Protein AF-X1NX49-F1 (afdb_monomer)

Radius of gyration: 14.24 Å; Cα con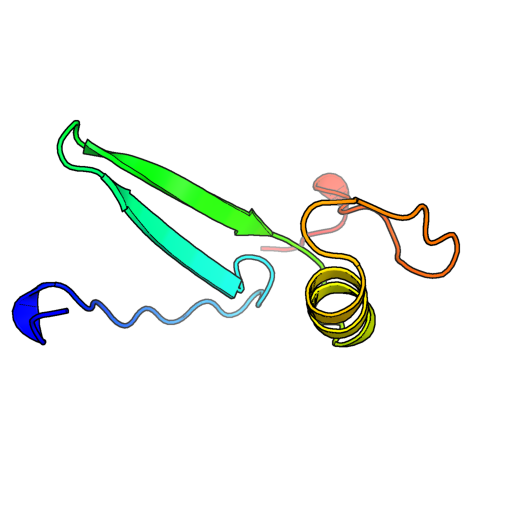tacts (8 Å, |Δi|>4): 41; chains: 1; bounding box: 30×23×35 Å

Structure (mmCIF, N/CA/C/O backbone):
data_AF-X1NX49-F1
#
_entry.id   AF-X1NX49-F1
#
loop_
_atom_site.group_PDB
_atom_site.id
_atom_site.type_symbol
_atom_site.label_atom_id
_atom_site.label_alt_id
_atom_site.label_comp_id
_atom_site.label_asym_id
_atom_site.label_entity_id
_atom_site.label_seq_id
_atom_site.pdbx_PDB_ins_code
_atom_site.Cartn_x
_atom_site.Cartn_y
_atom_site.Cartn_z
_atom_site.occupancy
_atom_site.B_iso_or_equiv
_atom_site.auth_seq_id
_atom_site.auth_comp_id
_atom_site.auth_asym_id
_atom_site.auth_atom_id
_atom_site.pdbx_PDB_model_num
ATOM 1 N N . MET A 1 1 ? -4.919 -4.152 16.370 1.00 85.62 1 MET A N 1
ATOM 2 C CA . MET A 1 1 ? -5.875 -3.130 15.894 1.00 85.62 1 MET A CA 1
ATOM 3 C C . MET A 1 1 ? -7.278 -3.603 16.234 1.00 85.62 1 MET A C 1
ATOM 5 O O . MET A 1 1 ? -7.556 -4.760 15.936 1.00 85.62 1 MET A O 1
ATOM 9 N N . PRO A 1 2 ? -8.120 -2.780 16.881 1.00 95.94 2 PRO A N 1
ATOM 10 C CA . PRO A 1 2 ? -9.547 -3.068 17.038 1.00 95.94 2 PRO A CA 1
ATOM 11 C C . PRO A 1 2 ? -10.232 -3.218 15.675 1.00 95.94 2 PRO A C 1
ATOM 13 O O . PRO A 1 2 ? -9.839 -2.543 14.723 1.00 95.94 2 PRO A O 1
ATOM 16 N N . PHE A 1 3 ? -11.251 -4.073 15.582 1.00 96.50 3 PHE A N 1
ATOM 17 C CA . PHE A 1 3 ? -11.988 -4.285 14.329 1.00 96.50 3 PHE A CA 1
ATOM 18 C C . PHE A 1 3 ? -12.697 -3.020 13.843 1.00 96.50 3 PHE A C 1
ATOM 20 O O . PHE A 1 3 ? -12.688 -2.753 12.646 1.00 96.50 3 PHE A O 1
ATOM 27 N N . ASP A 1 4 ? -13.206 -2.199 14.761 1.00 96.88 4 ASP A N 1
ATOM 28 C CA . ASP A 1 4 ? -13.885 -0.938 14.436 1.00 96.88 4 ASP A CA 1
ATOM 29 C C . ASP A 1 4 ? -12.961 0.084 13.745 1.00 96.88 4 ASP A C 1
ATOM 31 O O . ASP A 1 4 ? -13.431 1.014 13.090 1.00 96.88 4 ASP A O 1
ATOM 35 N N . ASN A 1 5 ? -11.639 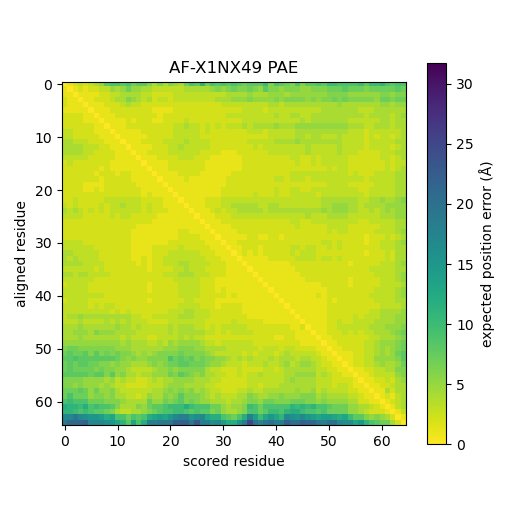-0.115 13.828 1.00 96.69 5 ASN A N 1
ATOM 36 C CA . ASN A 1 5 ? -10.640 0.712 13.148 1.00 96.69 5 ASN A CA 1
ATOM 37 C C . ASN A 1 5 ? -10.300 0.203 11.733 1.00 96.69 5 ASN A C 1
ATOM 39 O O . ASN A 1 5 ? -9.392 0.737 11.097 1.00 96.69 5 ASN A O 1
ATOM 43 N N . ILE A 1 6 ? -10.967 -0.845 11.239 1.00 97.31 6 ILE A N 1
ATOM 44 C CA . ILE A 1 6 ? -10.711 -1.446 9.926 1.00 97.31 6 ILE A CA 1
ATOM 45 C C . ILE A 1 6 ? -11.924 -1.200 9.031 1.00 97.31 6 ILE A C 1
ATOM 47 O O . ILE A 1 6 ? -13.033 -1.639 9.324 1.00 97.31 6 ILE A O 1
ATOM 51 N N . LYS A 1 7 ? -11.706 -0.522 7.902 1.00 96.94 7 LYS A N 1
ATOM 52 C CA . LYS A 1 7 ? -12.740 -0.259 6.895 1.00 96.94 7 LYS A CA 1
ATOM 53 C C . LYS A 1 7 ? -12.385 -0.977 5.599 1.00 96.94 7 LYS A C 1
ATOM 55 O O . LYS A 1 7 ? -11.261 -0.860 5.116 1.00 96.94 7 LYS A O 1
ATOM 60 N N . VAL A 1 8 ? -13.350 -1.702 5.037 1.00 97.00 8 VAL A N 1
ATOM 61 C CA . VAL A 1 8 ? -13.215 -2.357 3.730 1.00 97.00 8 VAL A CA 1
ATOM 62 C C . VAL A 1 8 ? -13.831 -1.457 2.668 1.00 97.00 8 VAL A C 1
ATOM 64 O O . VAL A 1 8 ? -14.964 -1.005 2.819 1.00 97.00 8 VAL A O 1
ATOM 67 N N . LEU A 1 9 ? -13.088 -1.213 1.592 1.00 96.25 9 LEU A N 1
ATOM 68 C CA . LEU A 1 9 ? -13.551 -0.461 0.431 1.00 96.25 9 LEU A CA 1
ATOM 69 C C . LEU A 1 9 ? -13.249 -1.240 -0.850 1.00 96.25 9 LEU A C 1
ATOM 71 O O . LEU A 1 9 ? -12.228 -1.919 -0.947 1.00 96.25 9 LEU A O 1
ATOM 75 N N . ILE A 1 10 ? -14.144 -1.144 -1.830 1.00 96.56 10 ILE A N 1
ATOM 76 C CA . ILE A 1 10 ? -13.925 -1.727 -3.154 1.00 96.56 10 ILE A CA 1
ATOM 77 C C . ILE A 1 10 ? -13.115 -0.720 -3.970 1.00 96.56 10 ILE A C 1
ATOM 79 O O . ILE A 1 10 ? -13.548 0.417 -4.147 1.00 96.56 10 ILE A O 1
ATOM 83 N N . HIS A 1 11 ? -11.950 -1.139 -4.464 1.00 95.31 11 HIS A N 1
ATOM 84 C CA . HIS A 1 11 ? -11.078 -0.320 -5.306 1.00 95.31 11 HIS A CA 1
ATOM 85 C C . HIS A 1 11 ? -10.796 -1.039 -6.637 1.00 95.31 11 HIS A C 1
ATOM 87 O O . HIS A 1 11 ? -9.841 -1.813 -6.716 1.00 95.31 11 HIS A O 1
ATOM 93 N N . PRO A 1 12 ? -11.622 -0.818 -7.679 1.00 93.81 12 PRO A N 1
ATOM 94 C CA . PRO A 1 12 ? -11.535 -1.563 -8.938 1.00 93.81 12 PRO A CA 1
ATOM 95 C C . PRO A 1 12 ? -10.179 -1.441 -9.637 1.00 93.81 12 PRO A C 1
ATOM 97 O O . PRO A 1 12 ? -9.661 -2.430 -10.148 1.00 93.81 12 PRO A O 1
ATOM 100 N N . GLN A 1 13 ? -9.569 -0.253 -9.598 1.00 93.62 13 GLN A N 1
ATOM 101 C CA . GLN A 1 13 ? -8.295 0.016 -10.268 1.00 93.62 13 GLN A CA 1
ATOM 102 C C . GLN A 1 13 ? -7.118 -0.725 -9.617 1.00 93.62 13 GLN A C 1
ATOM 104 O O . GLN A 1 13 ? -6.081 -0.897 -10.249 1.00 93.62 13 GLN A O 1
ATOM 109 N N . SER A 1 14 ? -7.263 -1.180 -8.365 1.00 94.38 14 SER A N 1
ATOM 110 C CA . SER A 1 14 ? -6.229 -1.924 -7.628 1.00 94.38 14 SER A CA 1
ATOM 111 C C . SER A 1 14 ? -4.857 -1.226 -7.570 1.00 94.38 14 SER A C 1
ATOM 113 O O . SER A 1 14 ? -3.835 -1.895 -7.428 1.00 94.38 14 SER A O 1
ATOM 115 N N . ILE A 1 15 ? -4.836 0.110 -7.663 1.00 95.38 15 ILE A N 1
ATOM 116 C CA . ILE A 1 15 ? -3.627 0.940 -7.575 1.00 95.38 15 ILE A CA 1
ATOM 117 C C . ILE A 1 15 ? -3.285 1.260 -6.120 1.00 95.38 15 ILE A C 1
ATOM 119 O O . ILE A 1 15 ? -2.123 1.232 -5.725 1.00 95.38 15 ILE A O 1
ATOM 123 N N . VAL A 1 16 ? -4.293 1.566 -5.304 1.00 96.50 16 VAL A N 1
ATOM 124 C CA . VAL A 1 16 ? -4.152 1.748 -3.857 1.00 96.50 16 VAL A CA 1
ATOM 125 C C . VAL A 1 16 ? -4.260 0.380 -3.185 1.00 96.50 16 VAL A C 1
ATOM 127 O O . VAL A 1 16 ? -5.340 -0.206 -3.143 1.00 96.50 16 VAL A O 1
ATOM 130 N N . HIS A 1 17 ? -3.160 -0.131 -2.629 1.00 96.38 17 HIS A N 1
ATOM 131 C CA . HIS A 1 17 ? -3.147 -1.469 -2.021 1.00 96.38 17 HIS A CA 1
ATOM 132 C C . HIS A 1 17 ? -3.605 -1.494 -0.562 1.00 96.38 17 HIS A C 1
ATOM 134 O O . HIS A 1 17 ? -3.993 -2.549 -0.065 1.00 96.38 17 HIS A O 1
ATOM 140 N N . SER A 1 18 ? -3.533 -0.358 0.136 1.00 97.56 18 SER A N 1
ATOM 141 C CA . SER A 1 18 ? -4.120 -0.094 1.457 1.00 97.56 18 SER A CA 1
ATOM 142 C C . SER A 1 18 ? -3.766 1.324 1.904 1.00 97.56 18 SER A C 1
ATOM 144 O O . SER A 1 18 ? -2.896 1.983 1.322 1.00 97.56 18 SER A O 1
ATOM 146 N N . MET A 1 19 ? -4.433 1.786 2.960 1.00 98.12 19 MET A N 1
ATOM 147 C CA . MET A 1 19 ? -4.212 3.098 3.562 1.00 98.12 19 MET A CA 1
ATOM 148 C C . MET A 1 19 ? -4.215 3.006 5.088 1.00 98.12 19 MET A C 1
ATOM 150 O O . MET A 1 19 ? -4.816 2.098 5.658 1.00 98.12 19 MET A O 1
ATOM 154 N N . VAL A 1 20 ? -3.553 3.959 5.741 1.00 98.25 20 VAL A N 1
ATOM 155 C CA . VAL A 1 20 ? -3.525 4.115 7.198 1.00 98.25 20 VAL A CA 1
ATOM 156 C C . VAL A 1 20 ? -3.888 5.554 7.538 1.00 98.25 20 VAL A C 1
ATOM 158 O O . VAL A 1 20 ? -3.222 6.481 7.076 1.00 98.25 20 VAL A O 1
ATOM 161 N N . GLU A 1 21 ? -4.938 5.719 8.340 1.00 98.19 21 GLU A N 1
ATOM 162 C CA . GLU A 1 21 ? -5.350 6.988 8.943 1.00 98.19 21 GLU A CA 1
ATOM 163 C C . GLU A 1 21 ? -4.639 7.163 10.294 1.00 98.19 21 GLU A C 1
ATOM 165 O O . GLU A 1 21 ? -4.602 6.240 11.113 1.00 98.19 21 GLU A O 1
ATOM 170 N N . PHE A 1 22 ? -4.038 8.330 10.511 1.00 98.19 22 PHE A N 1
ATOM 171 C CA . PHE A 1 22 ? -3.325 8.690 11.734 1.00 98.19 22 PHE A CA 1
ATOM 172 C C . PHE A 1 22 ? -4.211 9.542 12.652 1.00 98.19 22 PHE A C 1
ATOM 174 O O . PHE A 1 22 ? -5.235 10.081 12.244 1.00 98.19 22 PHE A O 1
ATOM 181 N N . ILE A 1 23 ? -3.806 9.686 13.917 1.00 97.38 23 ILE A N 1
ATOM 182 C CA . ILE A 1 23 ? -4.579 10.398 14.954 1.00 97.38 23 ILE A CA 1
ATOM 183 C C . ILE A 1 23 ? -4.789 11.896 14.675 1.00 97.38 23 ILE A C 1
ATOM 185 O O . ILE A 1 23 ? -5.632 12.523 15.306 1.00 97.38 23 ILE A O 1
ATOM 189 N N . ASP A 1 24 ? -4.010 12.470 13.758 1.00 98.06 24 ASP A N 1
ATOM 190 C CA . ASP A 1 24 ? -4.134 13.850 13.285 1.00 98.06 24 ASP A CA 1
ATOM 191 C C . ASP A 1 24 ? -5.108 13.988 12.097 1.00 98.06 24 ASP A C 1
ATOM 193 O O . ASP A 1 24 ? -5.294 15.085 11.575 1.00 98.06 24 ASP A O 1
ATOM 197 N N . GLY A 1 25 ? -5.726 12.881 11.669 1.00 96.94 25 GLY A N 1
ATOM 198 C CA . GLY A 1 25 ? -6.613 12.804 10.509 1.00 96.94 25 GLY A CA 1
ATOM 199 C C . GLY A 1 25 ? -5.883 12.678 9.169 1.00 96.94 25 GLY A C 1
ATOM 200 O O . GLY A 1 25 ? -6.537 12.616 8.127 1.00 96.94 25 GLY A O 1
ATOM 201 N N . SER A 1 26 ? -4.545 12.637 9.152 1.00 98.19 26 SER A N 1
ATOM 202 C CA . SER A 1 26 ? -3.785 12.427 7.919 1.00 98.19 26 SER A CA 1
ATOM 203 C C . SER A 1 26 ? -3.860 10.970 7.460 1.00 98.19 26 SER A C 1
ATOM 205 O O . SER A 1 26 ? -3.933 10.043 8.266 1.00 98.19 26 SER A O 1
ATOM 207 N N . VAL A 1 27 ? -3.824 10.752 6.144 1.00 98.25 27 VAL A N 1
ATOM 208 C CA . VAL A 1 27 ? -3.873 9.412 5.547 1.00 98.25 27 VAL A CA 1
ATOM 209 C C . VAL A 1 27 ? -2.623 9.174 4.714 1.00 98.25 27 VAL A C 1
ATOM 211 O O . VAL A 1 27 ? -2.261 9.989 3.865 1.00 98.25 27 VAL A O 1
ATOM 214 N N . LYS A 1 28 ? -1.975 8.026 4.924 1.00 98.44 28 LYS A N 1
ATOM 215 C CA . LYS A 1 28 ? -0.927 7.518 4.031 1.00 98.44 28 LYS A CA 1
ATOM 216 C C . LYS A 1 28 ? -1.426 6.302 3.281 1.00 98.44 28 LYS A C 1
ATOM 218 O O . LYS A 1 28 ? -1.977 5.385 3.878 1.00 98.44 28 LYS A O 1
ATOM 223 N N . ALA A 1 29 ? -1.164 6.284 1.985 1.00 97.94 29 ALA A N 1
ATOM 224 C CA . ALA A 1 29 ? -1.510 5.199 1.085 1.00 97.94 29 ALA A CA 1
ATOM 225 C C . ALA A 1 29 ? -0.244 4.637 0.435 1.00 97.94 29 ALA A C 1
ATOM 227 O O . ALA A 1 29 ? 0.697 5.387 0.162 1.00 97.94 29 ALA A O 1
ATOM 228 N N . GLN A 1 30 ? -0.228 3.332 0.160 1.00 97.25 30 GLN A N 1
ATOM 229 C CA . GLN A 1 30 ? 0.772 2.736 -0.724 1.00 97.25 30 GLN A CA 1
ATOM 230 C C . GLN A 1 30 ? 0.141 2.479 -2.092 1.00 97.25 30 GLN A C 1
ATOM 232 O O . GLN A 1 30 ? -0.916 1.853 -2.187 1.00 97.25 30 GLN A O 1
ATOM 237 N N . LEU A 1 31 ? 0.788 3.021 -3.129 1.00 96.19 31 LEU A N 1
ATOM 238 C CA . LEU A 1 31 ? 0.307 2.988 -4.502 1.00 96.19 31 LEU A CA 1
ATOM 239 C C . LEU A 1 31 ? 1.333 2.335 -5.423 1.00 96.19 31 LEU A C 1
ATOM 241 O O . LEU A 1 31 ? 2.527 2.636 -5.338 1.00 96.19 31 LEU A O 1
ATOM 245 N N . SER A 1 32 ? 0.855 1.476 -6.313 1.00 94.69 32 SER A N 1
ATOM 246 C CA . SER A 1 32 ? 1.620 0.885 -7.411 1.00 94.69 32 SER A CA 1
ATOM 247 C C . SER A 1 32 ? 0.677 0.183 -8.382 1.00 94.69 32 SER A C 1
ATOM 249 O O . SER A 1 32 ? -0.481 -0.049 -8.066 1.00 94.69 32 SER A O 1
ATOM 251 N N . TYR A 1 33 ? 1.173 -0.204 -9.555 1.00 94.81 33 TYR A N 1
ATOM 252 C CA . TYR A 1 33 ? 0.492 -1.248 -10.318 1.00 94.81 33 TYR A CA 1
ATOM 253 C C . TYR A 1 33 ? 0.424 -2.554 -9.503 1.00 94.81 33 TYR A C 1
ATOM 255 O O . TYR A 1 33 ? 1.315 -2.790 -8.679 1.00 94.81 33 TYR A O 1
ATOM 263 N N . PRO A 1 34 ? -0.588 -3.414 -9.732 1.00 94.56 34 PRO A N 1
ATOM 264 C CA . PRO A 1 34 ? -0.758 -4.676 -9.015 1.00 94.56 34 PRO A CA 1
ATOM 265 C C . PRO A 1 34 ? 0.330 -5.694 -9.387 1.00 94.56 34 PRO A C 1
ATOM 267 O O . PRO A 1 34 ? 0.134 -6.587 -10.207 1.00 94.56 34 PRO A O 1
ATOM 270 N N . ASP A 1 35 ? 1.496 -5.549 -8.759 1.00 95.50 35 ASP A N 1
ATOM 271 C CA . ASP A 1 35 ? 2.694 -6.335 -9.025 1.00 95.50 35 ASP A CA 1
ATOM 272 C C . ASP A 1 35 ? 3.383 -6.755 -7.721 1.00 95.50 35 ASP A C 1
ATOM 274 O O . ASP A 1 35 ? 3.892 -5.928 -6.962 1.00 95.50 35 ASP A O 1
ATOM 278 N N . MET A 1 36 ? 3.449 -8.068 -7.486 1.00 96.12 36 MET A N 1
ATOM 279 C CA . MET A 1 36 ? 4.028 -8.655 -6.275 1.00 96.12 36 MET A CA 1
ATOM 280 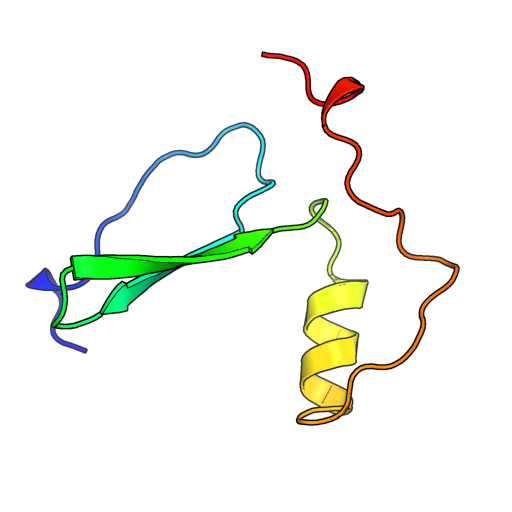C C . M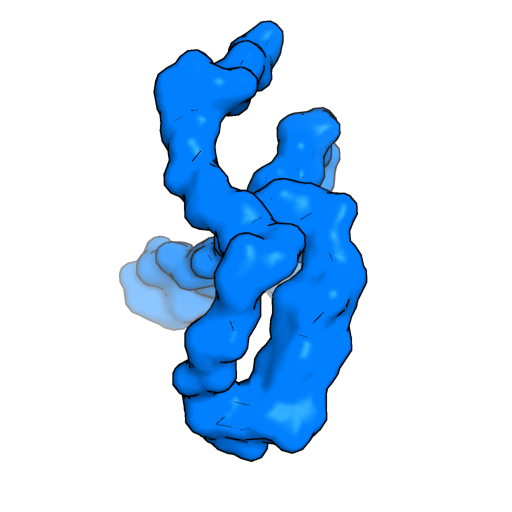ET A 1 36 ? 5.535 -8.427 -6.126 1.00 96.12 36 MET A C 1
ATOM 282 O O . MET A 1 36 ? 6.058 -8.534 -5.015 1.00 96.12 36 MET A O 1
ATOM 286 N N . ARG A 1 37 ? 6.255 -8.081 -7.199 1.00 95.50 37 ARG A N 1
ATOM 287 C CA . ARG A 1 37 ? 7.700 -7.826 -7.126 1.00 95.50 37 ARG A CA 1
ATOM 288 C C . ARG A 1 37 ? 8.016 -6.651 -6.201 1.00 95.50 37 ARG A C 1
ATOM 290 O O . ARG A 1 37 ? 9.020 -6.706 -5.496 1.00 95.50 37 ARG A O 1
ATOM 297 N N . LEU A 1 38 ? 7.156 -5.629 -6.146 1.00 95.94 38 LEU A N 1
ATOM 298 C CA . LEU A 1 38 ? 7.351 -4.473 -5.268 1.00 95.94 38 LEU A CA 1
ATOM 299 C C . LEU A 1 38 ? 7.252 -4.827 -3.769 1.00 95.94 38 LEU A C 1
ATOM 301 O O . LEU A 1 38 ? 8.223 -4.562 -3.053 1.00 95.94 38 LEU A O 1
ATOM 305 N N . PRO A 1 39 ? 6.150 -5.420 -3.259 1.00 96.94 39 PRO A N 1
ATOM 306 C CA . PRO A 1 39 ? 6.057 -5.788 -1.848 1.00 96.94 39 PRO A CA 1
ATOM 307 C C . PRO A 1 39 ? 7.073 -6.867 -1.454 1.00 96.94 39 PRO A C 1
ATOM 309 O O . PRO A 1 39 ? 7.626 -6.779 -0.361 1.00 96.94 39 PRO A O 1
ATOM 312 N N . ILE A 1 40 ? 7.387 -7.831 -2.333 1.00 97.19 40 ILE A N 1
ATOM 313 C CA . ILE A 1 40 ? 8.432 -8.837 -2.068 1.00 97.19 40 ILE A CA 1
ATOM 314 C C . ILE A 1 40 ? 9.800 -8.166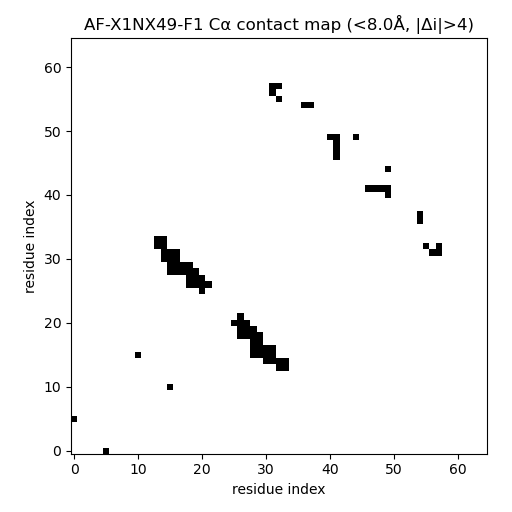 -1.916 1.00 97.19 40 ILE A C 1
ATOM 316 O O . ILE A 1 40 ? 10.500 -8.421 -0.938 1.00 97.19 40 ILE A O 1
ATOM 320 N N . GLN A 1 41 ? 10.176 -7.284 -2.848 1.00 97.31 41 GLN A N 1
ATOM 321 C CA . GLN A 1 41 ? 11.445 -6.564 -2.768 1.00 97.31 41 GLN A CA 1
ATOM 322 C C . GLN A 1 41 ? 11.527 -5.738 -1.484 1.00 97.31 41 GLN A C 1
ATOM 324 O O . GLN A 1 41 ? 12.528 -5.815 -0.780 1.00 97.31 41 GLN A O 1
ATOM 329 N N . TYR A 1 42 ? 10.480 -4.970 -1.164 1.00 97.62 42 TYR A N 1
ATOM 330 C CA . TYR A 1 42 ? 10.492 -4.107 0.014 1.00 97.62 42 TYR A CA 1
ATOM 331 C C . TYR A 1 42 ? 10.538 -4.900 1.322 1.00 97.62 42 TYR A C 1
ATOM 333 O O . TYR A 1 42 ? 11.233 -4.491 2.243 1.00 97.62 42 TYR A O 1
ATOM 341 N N . ALA A 1 43 ? 9.866 -6.052 1.403 1.00 98.19 43 ALA A N 1
ATOM 342 C CA . ALA A 1 43 ? 9.945 -6.922 2.574 1.00 98.19 43 ALA A CA 1
ATOM 343 C C . ALA A 1 43 ? 11.367 -7.461 2.814 1.00 98.19 43 ALA A C 1
ATOM 345 O O . ALA A 1 43 ? 11.787 -7.573 3.963 1.00 98.19 43 ALA A O 1
ATOM 346 N N . LEU A 1 44 ? 12.112 -7.772 1.746 1.00 98.25 44 LEU A N 1
ATOM 347 C CA . LEU A 1 44 ? 13.489 -8.274 1.834 1.00 98.25 44 LEU A CA 1
ATOM 348 C C . LEU A 1 44 ? 14.527 -7.172 2.061 1.00 98.25 44 LEU A C 1
ATOM 350 O O . LEU A 1 44 ? 15.587 -7.448 2.615 1.00 98.25 44 LEU A O 1
ATOM 354 N N . SER A 1 45 ? 14.248 -5.950 1.601 1.00 98.12 45 SER A N 1
ATOM 355 C CA . SER A 1 45 ? 15.193 -4.835 1.660 1.00 98.12 45 SER A CA 1
ATOM 356 C C . SER A 1 45 ? 14.878 -3.806 2.737 1.00 98.12 45 SER A C 1
ATOM 358 O O . SER A 1 45 ? 15.566 -2.803 2.781 1.00 98.12 45 SER A O 1
ATOM 360 N N . TYR A 1 46 ? 13.830 -3.976 3.546 1.00 97.56 46 TYR A N 1
ATOM 361 C CA . TYR A 1 46 ? 13.453 -2.980 4.550 1.00 97.56 46 TYR A CA 1
ATOM 362 C C . TYR A 1 46 ? 14.590 -2.755 5.571 1.00 97.56 46 TYR A C 1
ATOM 364 O O . TYR A 1 46 ? 15.081 -3.740 6.129 1.00 97.56 46 TYR A O 1
ATOM 372 N N . PRO A 1 47 ? 14.935 -1.493 5.912 1.00 97.69 47 PRO A N 1
ATOM 373 C CA . PRO A 1 47 ? 14.256 -0.237 5.554 1.00 97.69 47 PRO A CA 1
ATOM 374 C C . PRO A 1 47 ? 14.685 0.397 4.221 1.00 97.69 47 PRO A C 1
ATOM 376 O O . PRO A 1 47 ? 14.075 1.381 3.786 1.00 97.69 47 PRO A O 1
ATOM 379 N N . GLU A 1 48 ? 15.713 -0.134 3.568 1.00 97.69 48 GLU A N 1
ATOM 380 C CA . GLU A 1 48 ? 16.238 0.367 2.307 1.00 97.69 48 GLU A CA 1
ATOM 381 C C . GLU A 1 48 ? 15.252 0.195 1.137 1.00 97.69 48 GLU A C 1
ATOM 383 O O . GLU A 1 48 ? 14.423 -0.719 1.063 1.00 97.69 48 GLU A O 1
ATOM 388 N N . ARG A 1 49 ? 15.360 1.099 0.158 1.00 95.62 49 ARG A N 1
ATOM 389 C CA . ARG A 1 49 ? 14.620 1.027 -1.106 1.00 95.62 49 ARG A CA 1
ATOM 390 C C . ARG A 1 49 ? 15.596 0.798 -2.245 1.00 95.62 49 ARG A C 1
ATOM 392 O O . ARG A 1 49 ? 16.436 1.647 -2.526 1.00 95.62 49 ARG A O 1
ATOM 399 N N . LEU A 1 50 ? 15.455 -0.341 -2.911 1.00 95.25 50 LEU A N 1
ATOM 400 C CA . LEU A 1 50 ? 16.281 -0.697 -4.059 1.00 95.25 50 LEU A CA 1
ATOM 401 C C . LEU A 1 50 ? 15.651 -0.194 -5.363 1.00 95.25 50 LEU A C 1
ATOM 403 O O . LEU A 1 50 ? 14.429 -0.210 -5.530 1.00 95.25 50 LEU A O 1
ATOM 407 N N . VAL A 1 51 ? 16.497 0.234 -6.300 1.00 93.75 51 VAL A N 1
ATOM 408 C CA . VAL A 1 51 ? 16.070 0.564 -7.664 1.00 93.75 51 VAL A CA 1
ATOM 409 C C . VAL A 1 51 ? 15.664 -0.723 -8.379 1.00 93.75 51 VAL A C 1
ATOM 411 O O . VAL A 1 51 ? 16.396 -1.708 -8.339 1.00 93.75 51 VAL A O 1
ATOM 414 N N . ASN A 1 52 ? 14.518 -0.701 -9.058 1.00 92.50 52 ASN A N 1
ATOM 415 C CA . ASN A 1 52 ? 14.015 -1.835 -9.825 1.00 92.50 52 ASN A CA 1
ATOM 416 C C . ASN A 1 52 ? 13.607 -1.379 -11.236 1.00 92.50 52 ASN A C 1
ATOM 418 O O . ASN A 1 52 ? 12.520 -0.826 -11.402 1.00 92.50 52 ASN A O 1
ATOM 422 N N . PRO A 1 53 ? 14.468 -1.578 -12.250 1.00 91.69 53 PRO A N 1
ATOM 423 C CA . PRO A 1 53 ? 14.166 -1.211 -13.634 1.00 91.69 53 PRO A CA 1
ATOM 424 C C . PRO A 1 53 ? 12.986 -1.978 -14.245 1.00 91.69 53 PRO A C 1
ATOM 426 O O . PRO A 1 53 ? 12.438 -1.544 -15.253 1.00 91.69 53 PRO A O 1
ATOM 429 N N . GLN A 1 54 ? 12.610 -3.126 -13.673 1.00 92.12 54 GLN A N 1
ATOM 430 C CA . GLN A 1 54 ? 11.525 -3.972 -14.170 1.00 92.12 54 GLN A CA 1
ATOM 431 C C . GLN A 1 54 ? 10.148 -3.594 -13.603 1.00 92.12 54 GLN A C 1
ATOM 433 O O . GLN A 1 54 ? 9.139 -4.140 -14.062 1.00 92.12 54 GLN A O 1
ATOM 438 N N . LEU A 1 55 ? 10.095 -2.697 -12.613 1.00 91.88 55 LEU A N 1
ATOM 439 C CA . LEU A 1 55 ? 8.858 -2.149 -12.070 1.00 91.88 55 LEU A CA 1
ATOM 440 C C . LEU A 1 55 ? 8.515 -0.833 -12.784 1.00 91.88 55 LEU A C 1
ATOM 442 O O . LEU A 1 55 ? 9.274 0.135 -12.664 1.00 91.88 55 LEU A O 1
ATOM 446 N N . PRO A 1 56 ? 7.387 -0.764 -13.514 1.00 90.12 56 PRO A N 1
ATOM 447 C CA . PRO A 1 56 ? 6.964 0.476 -14.147 1.00 90.12 56 PRO A CA 1
ATOM 448 C C . PRO A 1 56 ? 6.645 1.536 -13.090 1.00 90.12 56 PRO A C 1
ATOM 450 O O . PRO A 1 56 ? 6.098 1.243 -12.023 1.00 90.12 56 PRO A O 1
ATOM 453 N N . ARG A 1 57 ? 6.981 2.792 -13.396 1.00 91.06 57 ARG A N 1
ATOM 454 C CA . ARG A 1 57 ? 6.526 3.927 -12.589 1.00 91.06 57 ARG A CA 1
ATOM 455 C C . ARG A 1 57 ? 5.038 4.131 -12.828 1.00 91.06 57 ARG A C 1
ATOM 457 O O . ARG A 1 57 ? 4.571 3.972 -13.951 1.00 91.06 57 ARG A O 1
ATOM 464 N N . LEU A 1 58 ? 4.321 4.479 -11.765 1.00 91.62 58 LEU A N 1
ATOM 465 C CA . LEU A 1 58 ? 2.912 4.822 -11.869 1.00 91.62 58 LEU A CA 1
ATOM 466 C C . LEU A 1 58 ? 2.766 6.055 -12.766 1.00 91.62 58 LEU A C 1
ATOM 468 O O . LEU A 1 58 ? 3.418 7.071 -12.516 1.00 91.62 58 LEU A O 1
ATOM 472 N N . ASP A 1 59 ? 1.934 5.934 -13.794 1.00 92.50 59 ASP A N 1
ATOM 473 C CA . ASP A 1 59 ? 1.627 7.002 -14.737 1.00 92.50 59 ASP A CA 1
ATOM 474 C C . ASP A 1 59 ? 0.137 7.324 -14.647 1.00 92.50 59 ASP A C 1
AT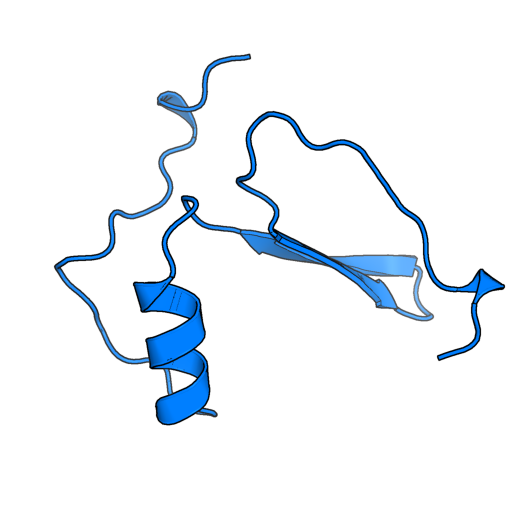OM 476 O O . ASP A 1 59 ? -0.709 6.507 -15.004 1.00 92.50 59 ASP A O 1
ATOM 480 N N . TRP A 1 60 ? -0.170 8.516 -14.148 1.00 89.00 60 TRP A N 1
ATOM 481 C CA . TRP A 1 60 ? -1.533 8.962 -13.881 1.00 89.00 60 TRP A CA 1
ATOM 482 C C . TRP A 1 60 ? -2.357 9.178 -15.143 1.00 89.00 60 TRP A C 1
ATOM 484 O O . TRP A 1 60 ? -3.571 9.018 -15.092 1.00 89.00 60 TRP A O 1
ATOM 494 N N . GLU A 1 61 ? -1.717 9.519 -16.261 1.00 90.31 61 GLU A N 1
ATOM 495 C CA . GLU A 1 61 ? -2.417 9.754 -17.528 1.00 90.31 61 GLU A CA 1
ATOM 496 C C . GLU A 1 61 ? -2.941 8.446 -18.130 1.00 90.31 61 GLU A C 1
ATOM 498 O O . GLU A 1 61 ? -3.937 8.444 -18.847 1.00 90.31 61 GLU A O 1
ATOM 503 N N . SER A 1 62 ? -2.295 7.326 -17.797 1.00 84.75 62 SER A N 1
ATOM 504 C CA . SER A 1 62 ? -2.665 5.991 -18.273 1.00 84.75 62 SER A CA 1
ATOM 505 C C . SER A 1 62 ? -3.747 5.296 -17.436 1.00 84.75 62 SER A C 1
ATOM 507 O O . SER A 1 62 ? -4.239 4.238 -17.828 1.00 84.75 62 SER A O 1
ATOM 509 N N . ILE A 1 63 ? -4.114 5.857 -16.278 1.00 84.44 63 ILE A N 1
ATOM 510 C CA . ILE A 1 63 ? -5.142 5.280 -15.407 1.00 84.44 63 ILE A CA 1
ATOM 511 C C . ILE A 1 63 ? -6.509 5.739 -15.918 1.00 84.44 63 ILE A C 1
ATOM 513 O O . ILE A 1 63 ? -6.935 6.867 -15.675 1.00 84.44 63 ILE A O 1
ATOM 517 N N . GLU A 1 64 ? -7.191 4.853 -16.638 1.00 74.31 64 GLU A N 1
ATOM 518 C CA 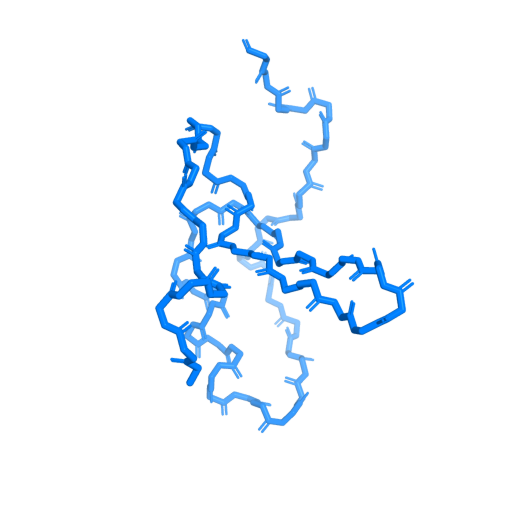. GLU A 1 64 ? -8.555 5.080 -17.118 1.00 74.31 64 GLU A CA 1
ATOM 519 C C . GLU A 1 64 ? -9.575 5.042 -15.959 1.00 74.31 64 GLU A C 1
ATOM 521 O O . GLU A 1 64 ? -9.377 4.345 -14.955 1.00 74.31 64 GLU A O 1
ATOM 526 N N . ASN A 1 65 ? -10.657 5.819 -16.097 1.00 60.91 65 ASN A N 1
ATOM 527 C CA . ASN A 1 65 ? -11.769 5.876 -15.136 1.00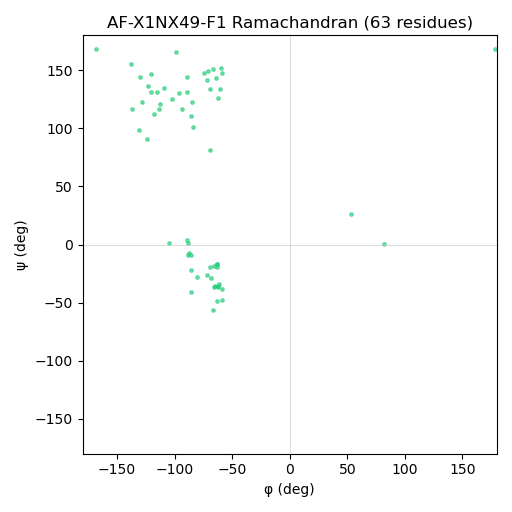 60.91 65 ASN A CA 1
ATOM 528 C C . ASN A 1 65 ? -12.746 4.713 -15.308 1.00 60.91 65 ASN A C 1
ATOM 530 O O . ASN A 1 65 ? -13.155 4.465 -16.464 1.00 60.91 65 ASN A O 1
#

InterPro domains:
  IPR003821 1-deoxy-D-xylulose 5-phosphate reductoisomerase [PTHR30525] (2-63)
  IPR026877 DXP reductoisomerase, C-terminal domain [PF13288] (31-64)

Mean predicted aligned error: 3.35 Å

Organism: NCBI:txid412755

Secondar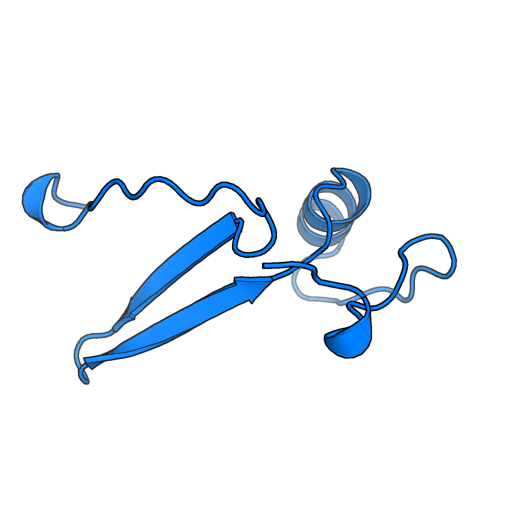y structure (DSSP, 8-state):
--GGG------TT--EEEEEE-TTS-EEEEE--S-THHHHHHHHHTT-----TTSPPP-GGG---

Nearest PDB structures (foldseek):
  8s65-assembly1_A  TM=9.501E-01  e=5.070E-04  Toxoplasma gondii
  1r0l-assembly2_C  TM=9.567E-01  e=3.838E-04  Zymomonas mobilis
  1r0l-assembly1_B  TM=9.423E-01  e=3.579E-04  Zymomonas mobilis
  8s65-assembly2_B  TM=9.476E-01  e=1.776E-03  Toxoplasma gondii
  4kp7-assembly1_B  TM=9.607E-01  e=1.545E-03  Plasmodium falciparum HB3

Sequence (65 aa):
MPFDNIKVLIHPQSIVHSMVEFIDGSVKAQLSYPDMRLPIQYALSYPERLVNPQLPRLDWESIEN

Solvent-accessible surface area (backbone atoms only — not comparable to full-atom values): 4623 Å² total; per-residue (Å²): 130,66,70,92,79,61,84,88,79,90,61,91,84,45,36,67,78,51,73,48,79,45,98,87,73,51,74,49,71,49,74,42,71,87,51,70,66,58,62,54,48,43,70,76,38,63,92,55,84,78,90,56,94,88,58,80,76,83,56,76,89,75,61,79,133

pLDDT: mean 94.39, std 5.88, range [60.91, 98.44]

Foldseek 3Di:
DDPVLDDDDDDPQCQFVDWDQDPVRDIDTHGFHPDPVQVVVCVVQPPDDDDDPVGDDDDPVPRDD